Protein AF-A0A6F8YUJ8-F1 (afdb_monomer_lite)

Sequence (94 aa):
MGRRTTFVRARMLRAHVEAADGIRFRPGSDAWLLRRRQPVLAFHRDPARAAVEERLRRHPATRVVHLPGAGHWLRQERPDQLETVLERWLAAVG

Foldseek 3Di:
DPPVVVVVVVVVCCCQPPNCLHCVHPPVVLVVLLPDPDAAEEEDQDVVVLVSVVVSDDYPLHDRHHDHPDDDCCCVPPVPVVVVVVVVSVVVRD

Structure (mmCIF, N/CA/C/O backbone):
data_AF-A0A6F8YUJ8-F1
#
_entry.id   AF-A0A6F8YUJ8-F1
#
loop_
_atom_site.group_PDB
_atom_site.id
_atom_site.type_symbol
_atom_site.label_atom_id
_atom_site.label_alt_id
_atom_site.label_comp_id
_atom_site.label_asym_id
_atom_site.label_entity_id
_atom_site.label_seq_id
_atom_site.pdbx_PDB_ins_code
_atom_site.Cartn_x
_atom_site.Cartn_y
_atom_site.Cartn_z
_atom_site.occupancy
_atom_site.B_iso_or_equiv
_atom_site.auth_seq_id
_atom_site.auth_comp_id
_atom_site.auth_asym_id
_atom_site.auth_atom_id
_atom_site.pdbx_PDB_model_num
ATOM 1 N N . MET A 1 1 ? 44.619 1.859 8.583 1.00 49.44 1 MET A N 1
ATOM 2 C CA . MET A 1 1 ? 43.391 1.097 8.911 1.00 49.44 1 MET A CA 1
ATOM 3 C C . MET A 1 1 ? 42.187 1.668 8.139 1.00 49.44 1 MET A C 1
ATOM 5 O O . MET A 1 1 ? 41.367 2.343 8.731 1.00 49.44 1 MET A O 1
ATOM 9 N N . GLY A 1 2 ? 42.102 1.483 6.808 1.00 59.28 2 GLY A N 1
ATOM 10 C CA . GLY A 1 2 ? 41.082 2.175 5.979 1.00 59.28 2 GLY A CA 1
ATOM 11 C C . GLY A 1 2 ? 40.575 1.416 4.742 1.00 59.28 2 GLY A C 1
ATOM 12 O O . GLY A 1 2 ? 39.384 1.427 4.464 1.00 59.28 2 GLY A O 1
ATOM 13 N N . ARG A 1 3 ? 41.429 0.655 4.039 1.00 56.66 3 ARG A N 1
ATOM 14 C CA . ARG A 1 3 ? 41.019 -0.109 2.835 1.00 56.66 3 ARG A CA 1
ATOM 15 C C . ARG A 1 3 ? 40.137 -1.332 3.122 1.00 56.66 3 ARG A C 1
ATOM 17 O O . ARG A 1 3 ? 39.281 -1.662 2.307 1.00 56.66 3 ARG A O 1
ATOM 24 N N . ARG A 1 4 ? 40.315 -1.994 4.274 1.00 54.94 4 ARG A N 1
ATOM 25 C CA . ARG A 1 4 ? 39.531 -3.191 4.649 1.00 54.94 4 ARG A CA 1
ATOM 26 C C . ARG A 1 4 ? 38.053 -2.854 4.895 1.00 54.94 4 ARG A C 1
ATOM 28 O O . ARG A 1 4 ? 37.183 -3.584 4.436 1.00 54.94 4 ARG A O 1
ATOM 35 N N . THR A 1 5 ? 37.769 -1.713 5.522 1.00 63.53 5 THR A N 1
ATOM 36 C CA . THR A 1 5 ? 36.403 -1.244 5.815 1.00 63.53 5 THR A CA 1
ATOM 37 C C . THR A 1 5 ? 35.630 -0.876 4.547 1.00 63.53 5 THR A C 1
ATOM 39 O O . THR A 1 5 ? 34.458 -1.222 4.418 1.00 63.53 5 THR A O 1
ATOM 42 N N . THR A 1 6 ? 36.285 -0.234 3.575 1.00 68.50 6 THR A N 1
ATOM 43 C CA . THR A 1 6 ? 35.660 0.127 2.292 1.00 68.50 6 THR A CA 1
ATOM 44 C C . THR A 1 6 ? 35.310 -1.105 1.462 1.00 68.50 6 THR A C 1
ATOM 46 O O . THR A 1 6 ? 34.223 -1.170 0.898 1.00 68.50 6 THR A O 1
ATOM 49 N N . PHE A 1 7 ? 36.182 -2.118 1.438 1.00 70.00 7 PHE A N 1
ATOM 50 C CA . PHE A 1 7 ? 35.911 -3.369 0.727 1.00 70.00 7 PHE A CA 1
ATOM 51 C C . PHE A 1 7 ? 34.738 -4.146 1.341 1.00 70.00 7 PHE A C 1
ATOM 53 O O . PHE A 1 7 ? 33.854 -4.598 0.618 1.00 70.00 7 PHE A O 1
ATOM 60 N N . VAL A 1 8 ? 34.683 -4.252 2.674 1.00 71.12 8 VAL A N 1
ATOM 61 C CA . VAL A 1 8 ? 33.561 -4.900 3.376 1.00 71.12 8 VAL A CA 1
ATOM 62 C C . VAL A 1 8 ? 32.248 -4.158 3.113 1.00 71.12 8 VAL A C 1
ATOM 64 O O . VAL A 1 8 ? 31.243 -4.798 2.814 1.00 71.12 8 VAL A O 1
ATOM 67 N N . ARG A 1 9 ? 32.260 -2.818 3.135 1.00 69.62 9 ARG A N 1
ATOM 68 C CA . ARG A 1 9 ? 31.090 -1.992 2.792 1.00 69.62 9 ARG A CA 1
ATOM 69 C C . ARG A 1 9 ? 30.647 -2.174 1.341 1.00 69.62 9 ARG A C 1
ATOM 71 O O . ARG A 1 9 ? 29.462 -2.365 1.104 1.00 69.62 9 ARG A O 1
ATOM 78 N N . ALA A 1 10 ? 31.574 -2.168 0.385 1.00 72.31 10 ALA A N 1
ATOM 79 C CA . ALA A 1 10 ? 31.259 -2.382 -1.027 1.00 72.31 10 ALA A CA 1
ATOM 80 C C . ALA A 1 10 ? 30.702 -3.792 -1.281 1.00 72.31 10 ALA A C 1
ATOM 82 O O . ALA A 1 10 ? 29.718 -3.948 -2.001 1.00 72.31 10 ALA A O 1
ATOM 83 N N . ARG A 1 11 ? 31.277 -4.818 -0.638 1.00 72.38 11 ARG A N 1
ATOM 84 C CA . ARG A 1 11 ? 30.788 -6.200 -0.727 1.00 72.38 11 ARG A CA 1
ATOM 85 C C . ARG A 1 11 ? 29.401 -6.352 -0.106 1.00 72.38 11 ARG A C 1
ATOM 87 O O . ARG A 1 11 ? 28.544 -6.987 -0.708 1.00 72.38 11 ARG A O 1
ATOM 94 N N . MET A 1 12 ? 29.169 -5.760 1.067 1.00 73.88 12 MET A N 1
ATOM 95 C CA . MET A 1 12 ? 27.856 -5.749 1.717 1.00 73.88 12 MET A CA 1
ATOM 96 C C . MET A 1 12 ? 26.821 -5.032 0.849 1.00 73.88 12 MET A C 1
ATOM 98 O O . MET A 1 12 ? 25.725 -5.557 0.670 1.00 73.88 12 MET A O 1
ATOM 102 N N . LEU A 1 13 ? 27.176 -3.871 0.290 1.00 75.00 13 LEU A N 1
ATOM 103 C CA . LEU A 1 13 ? 26.301 -3.109 -0.591 1.00 75.00 13 LEU A CA 1
ATOM 104 C C . LEU A 1 13 ? 25.928 -3.936 -1.819 1.00 75.00 13 LEU A C 1
ATOM 106 O O . LEU A 1 13 ? 24.742 -4.102 -2.059 1.00 75.00 13 LEU A O 1
ATOM 110 N N . ARG A 1 14 ? 26.896 -4.531 -2.533 1.00 68.88 14 ARG A N 1
ATOM 111 C CA . ARG A 1 14 ? 26.599 -5.432 -3.661 1.00 68.88 14 ARG A CA 1
ATOM 112 C C . ARG A 1 14 ? 25.698 -6.591 -3.245 1.00 68.88 14 ARG A C 1
ATOM 114 O O . ARG A 1 14 ? 24.695 -6.846 -3.896 1.00 68.88 14 ARG A O 1
ATOM 121 N N . ALA A 1 15 ? 25.989 -7.233 -2.116 1.00 69.75 15 ALA A N 1
ATOM 122 C CA . ALA A 1 15 ? 25.166 -8.328 -1.610 1.00 69.75 15 ALA A CA 1
ATOM 123 C C . ALA A 1 15 ? 23.725 -7.902 -1.254 1.00 69.75 15 ALA A C 1
ATOM 125 O O . ALA A 1 15 ? 22.819 -8.714 -1.339 1.00 69.75 15 ALA A O 1
ATOM 126 N N . HIS A 1 16 ? 23.478 -6.645 -0.875 1.00 68.00 16 HIS A N 1
ATOM 127 C CA . HIS A 1 16 ? 22.124 -6.166 -0.552 1.00 68.00 16 HIS A CA 1
ATOM 128 C C . HIS A 1 16 ? 21.407 -5.508 -1.737 1.00 68.00 16 HIS A C 1
ATOM 130 O O . HIS A 1 16 ? 20.178 -5.516 -1.798 1.00 68.00 16 HIS A O 1
ATOM 136 N N . VAL A 1 17 ? 22.165 -4.890 -2.643 1.00 67.88 17 VAL A N 1
ATOM 137 C CA . VAL A 1 17 ? 21.658 -4.065 -3.745 1.00 67.88 17 VAL A CA 1
ATOM 138 C C . VAL A 1 17 ? 21.558 -4.839 -5.049 1.00 67.88 17 VAL A C 1
ATOM 140 O O . VAL A 1 17 ? 20.682 -4.517 -5.842 1.00 67.88 17 VAL A O 1
ATOM 143 N N . GLU A 1 18 ? 22.438 -5.812 -5.276 1.00 72.12 18 GLU A N 1
ATOM 144 C CA . GLU A 1 18 ? 22.597 -6.498 -6.565 1.00 72.12 18 GLU A CA 1
ATOM 145 C C . GLU A 1 18 ? 22.294 -7.997 -6.477 1.00 72.12 18 GLU A C 1
ATOM 147 O O . GLU A 1 18 ? 21.969 -8.605 -7.493 1.00 72.12 18 GLU A O 1
ATOM 152 N N . ALA A 1 19 ? 22.380 -8.608 -5.289 1.00 73.62 19 ALA A N 1
ATOM 153 C CA . ALA A 1 19 ? 22.089 -10.030 -5.149 1.00 73.62 19 ALA A CA 1
ATOM 154 C C . ALA A 1 19 ? 20.596 -10.311 -5.353 1.00 73.62 19 ALA A C 1
ATOM 156 O O . ALA A 1 19 ? 19.739 -9.613 -4.806 1.00 73.62 19 ALA A O 1
ATOM 157 N N . ALA A 1 20 ? 20.292 -11.357 -6.122 1.00 69.56 20 ALA A N 1
ATOM 158 C CA . ALA A 1 20 ? 18.927 -11.741 -6.478 1.00 69.56 20 ALA A CA 1
ATOM 159 C C . ALA A 1 20 ? 18.064 -12.135 -5.261 1.00 69.56 20 ALA A C 1
ATOM 161 O O . ALA A 1 20 ? 16.843 -12.000 -5.297 1.00 69.56 20 ALA A O 1
ATOM 162 N N . ASP A 1 21 ? 18.694 -12.591 -4.178 1.00 73.00 21 ASP A N 1
ATOM 163 C CA . ASP A 1 21 ? 18.079 -12.919 -2.889 1.00 73.00 21 ASP A CA 1
ATOM 164 C C . ASP A 1 21 ? 18.162 -11.772 -1.865 1.00 73.00 21 ASP A C 1
ATOM 166 O O . ASP A 1 21 ? 17.660 -11.891 -0.744 1.00 73.00 21 ASP A O 1
ATOM 170 N N . GLY A 1 22 ? 18.758 -10.640 -2.247 1.00 75.19 22 GLY A N 1
ATOM 171 C CA . GLY A 1 22 ? 18.840 -9.453 -1.413 1.00 75.19 22 GLY A CA 1
ATOM 172 C C . GLY A 1 22 ? 17.455 -8.895 -1.080 1.00 75.19 22 GLY A C 1
ATOM 173 O O . GLY A 1 22 ? 16.515 -8.968 -1.870 1.00 75.19 22 GLY A O 1
ATOM 174 N N . ILE A 1 23 ? 17.334 -8.252 0.084 1.00 80.06 23 ILE A N 1
ATOM 175 C CA . ILE A 1 23 ? 16.068 -7.682 0.585 1.00 80.06 23 ILE A CA 1
ATOM 176 C C . ILE A 1 23 ? 15.442 -6.631 -0.351 1.00 80.06 23 ILE A C 1
ATOM 178 O O . ILE A 1 23 ? 14.271 -6.289 -0.204 1.00 80.06 23 ILE A O 1
ATOM 182 N N . ARG A 1 24 ? 16.209 -6.101 -1.314 1.00 79.44 24 ARG A N 1
ATOM 183 C CA . ARG A 1 24 ? 15.726 -5.159 -2.332 1.00 79.44 24 ARG A CA 1
ATOM 184 C C . ARG A 1 24 ? 14.795 -5.820 -3.351 1.00 79.44 24 ARG A C 1
ATOM 186 O O . ARG A 1 24 ? 13.941 -5.136 -3.918 1.00 79.44 24 ARG A O 1
ATOM 193 N N . PHE A 1 25 ? 14.972 -7.114 -3.600 1.00 80.69 25 PHE A N 1
ATOM 194 C CA . PHE A 1 25 ? 14.271 -7.840 -4.648 1.00 80.69 25 PHE A CA 1
ATOM 195 C C . PHE A 1 25 ? 13.412 -8.959 -4.073 1.00 80.69 25 PHE A C 1
ATOM 197 O O . PHE A 1 25 ? 13.607 -9.442 -2.958 1.00 80.69 25 PHE A O 1
ATOM 204 N N . ARG A 1 26 ? 12.429 -9.380 -4.865 1.00 81.38 26 ARG A N 1
ATOM 205 C CA . ARG A 1 26 ? 11.634 -10.571 -4.570 1.00 81.38 26 ARG A CA 1
ATOM 206 C C . ARG A 1 26 ? 12.416 -11.808 -5.036 1.00 81.38 26 ARG A C 1
ATOM 208 O O . ARG A 1 26 ? 13.026 -11.733 -6.100 1.00 81.38 26 ARG A O 1
ATOM 215 N N . PRO A 1 27 ? 12.368 -12.932 -4.297 1.00 84.94 27 PRO A N 1
ATOM 216 C CA . PRO A 1 27 ? 11.518 -13.184 -3.127 1.00 84.94 27 PRO A CA 1
ATOM 217 C C . PRO A 1 27 ? 12.103 -12.719 -1.778 1.00 84.94 27 PRO A C 1
ATOM 219 O O . PRO A 1 27 ? 11.395 -12.791 -0.775 1.00 84.94 27 PRO A O 1
ATOM 222 N N . GLY A 1 28 ? 13.349 -12.230 -1.727 1.00 83.88 28 GLY A N 1
ATOM 223 C CA . GLY A 1 28 ? 14.032 -11.849 -0.479 1.00 83.88 28 GLY A CA 1
ATOM 224 C C . GLY A 1 28 ? 13.262 -10.829 0.369 1.00 83.88 28 GLY A C 1
ATOM 225 O O . GLY A 1 28 ? 13.147 -10.985 1.587 1.00 83.88 28 GLY A O 1
ATOM 226 N N . SER A 1 29 ? 12.644 -9.832 -0.270 1.00 86.69 29 SER A N 1
ATOM 227 C CA . SER A 1 29 ? 11.775 -8.866 0.409 1.00 86.69 29 SER A CA 1
ATOM 228 C C . SER A 1 29 ? 10.519 -9.514 1.001 1.00 86.69 29 SER A C 1
ATOM 230 O O . SER A 1 29 ? 10.161 -9.213 2.138 1.00 86.69 29 SER A O 1
ATOM 232 N N . ASP A 1 30 ? 9.859 -10.421 0.267 1.00 90.81 30 ASP A N 1
ATOM 233 C CA . ASP A 1 30 ? 8.589 -11.046 0.673 1.00 90.81 30 ASP A CA 1
ATOM 234 C C . ASP A 1 30 ? 8.750 -11.744 2.037 1.00 90.81 30 ASP A C 1
ATOM 236 O O . ASP A 1 30 ? 7.951 -11.523 2.948 1.00 90.81 30 ASP A O 1
ATOM 240 N N . ALA A 1 31 ? 9.833 -12.508 2.225 1.00 87.56 31 ALA A N 1
ATOM 241 C CA . ALA A 1 31 ? 10.113 -13.221 3.476 1.00 87.56 31 ALA A CA 1
ATOM 242 C C . ALA A 1 31 ? 10.256 -12.290 4.695 1.00 87.56 31 ALA A C 1
ATOM 244 O O . ALA A 1 31 ? 9.891 -12.666 5.813 1.00 87.56 31 ALA A O 1
ATOM 245 N N . TRP A 1 32 ? 10.775 -11.077 4.493 1.00 87.62 32 TRP A N 1
ATOM 246 C CA . TRP A 1 32 ? 10.898 -10.073 5.547 1.00 87.62 32 TRP A CA 1
ATOM 247 C C . TRP A 1 32 ? 9.570 -9.359 5.807 1.00 87.62 32 TRP A C 1
ATOM 249 O O . TRP A 1 32 ? 9.136 -9.230 6.951 1.00 87.62 32 TRP A O 1
ATOM 259 N N . LEU A 1 33 ? 8.887 -8.942 4.741 1.00 90.06 33 LEU A N 1
ATOM 260 C CA . LEU A 1 33 ? 7.625 -8.210 4.813 1.00 90.06 33 LEU A CA 1
ATOM 261 C C . LEU A 1 33 ? 6.489 -9.036 5.433 1.00 90.06 33 LEU A C 1
ATOM 263 O O . LEU A 1 33 ? 5.634 -8.467 6.114 1.00 90.06 33 LEU A O 1
ATOM 267 N N . LEU A 1 34 ? 6.517 -10.363 5.278 1.00 91.81 34 LEU A N 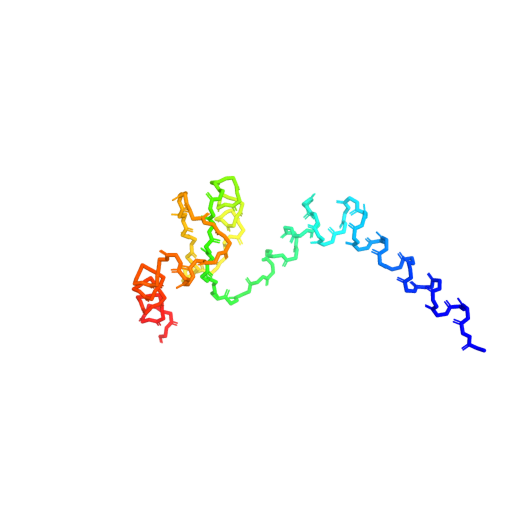1
ATOM 268 C CA . LEU A 1 34 ? 5.584 -11.288 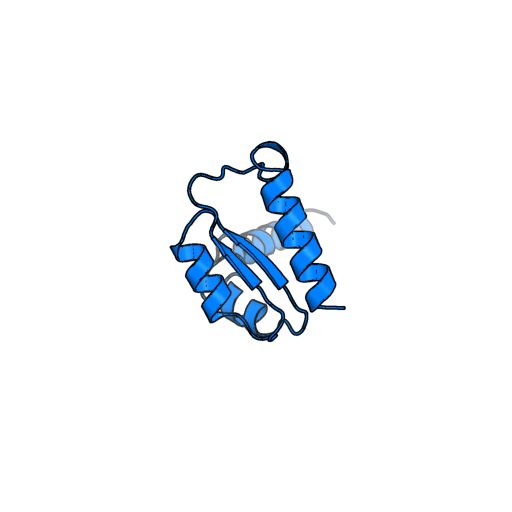5.932 1.00 91.81 34 LEU A CA 1
ATOM 269 C C . LEU A 1 34 ? 5.693 -11.302 7.464 1.00 91.81 34 LEU A C 1
ATOM 271 O O . LEU A 1 34 ? 4.786 -11.807 8.123 1.00 91.81 34 LEU A O 1
ATOM 275 N N . ARG A 1 35 ? 6.776 -10.765 8.039 1.00 91.56 35 ARG A N 1
ATOM 276 C CA . ARG A 1 35 ? 6.981 -10.683 9.495 1.00 91.56 35 ARG A CA 1
ATOM 277 C C . ARG A 1 35 ? 6.350 -9.434 10.118 1.00 91.56 35 ARG A C 1
ATOM 279 O O . ARG A 1 35 ? 6.331 -9.327 11.343 1.00 91.56 35 ARG A O 1
ATOM 286 N N . ARG A 1 36 ? 5.860 -8.485 9.309 1.00 92.00 36 ARG A N 1
ATOM 287 C CA . ARG A 1 36 ? 5.236 -7.242 9.794 1.00 92.00 36 ARG A CA 1
ATOM 288 C C . ARG A 1 36 ? 3.968 -7.565 10.584 1.00 92.00 36 ARG A C 1
ATOM 290 O O . ARG A 1 36 ? 3.074 -8.240 10.077 1.00 92.00 36 ARG A O 1
ATOM 297 N N . ARG A 1 37 ? 3.905 -7.071 11.823 1.00 92.56 37 ARG A N 1
ATOM 298 C CA . ARG A 1 37 ? 2.734 -7.208 12.708 1.00 92.56 37 ARG A CA 1
ATOM 299 C C . ARG A 1 37 ? 1.901 -5.933 12.773 1.00 92.56 37 ARG A C 1
ATOM 301 O O . ARG A 1 37 ? 0.728 -5.998 13.102 1.00 92.56 37 ARG A O 1
ATOM 308 N N . GLN A 1 38 ? 2.509 -4.794 12.465 1.00 94.06 38 GLN A N 1
ATOM 309 C CA . GLN A 1 38 ? 1.863 -3.494 12.456 1.00 94.06 38 GLN A CA 1
ATOM 310 C C . GLN A 1 38 ? 0.901 -3.372 11.263 1.00 94.06 38 GLN A C 1
ATOM 312 O O . GLN A 1 38 ? 1.182 -3.926 10.193 1.00 94.06 38 GLN A O 1
ATOM 317 N N . PRO A 1 39 ? -0.203 -2.626 11.417 1.00 95.81 39 PRO A N 1
ATOM 318 C CA . PRO A 1 39 ? -1.045 -2.240 10.295 1.00 95.81 39 PRO A CA 1
ATOM 319 C C . PRO A 1 39 ? -0.266 -1.345 9.323 1.00 95.81 39 PRO A C 1
ATOM 321 O O . PRO A 1 39 ? 0.585 -0.552 9.724 1.00 95.81 39 PRO A O 1
ATOM 324 N N . VAL A 1 40 ? -0.560 -1.476 8.030 1.00 95.69 40 VAL A N 1
ATOM 325 C CA . VAL A 1 40 ? 0.093 -0.715 6.956 1.00 95.69 40 VAL A CA 1
ATOM 326 C C . VAL A 1 40 ? -0.967 -0.048 6.090 1.00 95.69 40 VAL A C 1
ATOM 328 O O . VAL A 1 40 ? -1.918 -0.699 5.667 1.00 95.69 40 VAL A O 1
ATOM 331 N N . LEU A 1 41 ? -0.782 1.230 5.779 1.00 96.88 41 LEU A N 1
ATOM 332 C CA . LEU A 1 41 ? -1.484 1.898 4.688 1.00 96.88 41 LEU A CA 1
ATOM 333 C C . LEU A 1 41 ? -0.509 2.052 3.523 1.00 96.88 41 LEU A C 1
ATOM 335 O O . LEU A 1 41 ? 0.494 2.755 3.643 1.00 96.88 41 LEU A O 1
ATOM 339 N N . ALA A 1 42 ? -0.782 1.373 2.413 1.00 95.88 42 AL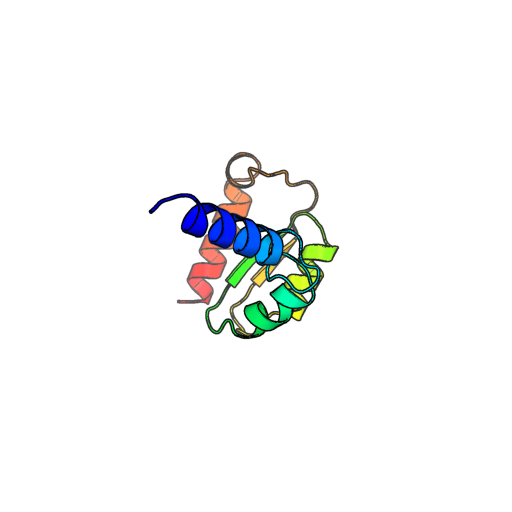A A N 1
ATOM 340 C CA . ALA A 1 42 ? 0.093 1.362 1.247 1.00 95.88 42 ALA A CA 1
ATOM 341 C C . ALA A 1 42 ? -0.616 1.933 0.018 1.00 95.88 42 ALA A C 1
ATOM 343 O O . ALA A 1 42 ? -1.737 1.543 -0.305 1.00 95.88 42 ALA A O 1
ATOM 344 N N . PHE A 1 43 ? 0.071 2.822 -0.697 1.00 96.00 43 PHE A N 1
ATOM 345 C CA . PHE A 1 43 ? -0.398 3.402 -1.952 1.00 96.00 43 PHE A CA 1
ATOM 346 C C . PHE A 1 43 ? 0.447 2.885 -3.110 1.00 96.00 43 PHE A C 1
ATOM 348 O O . PHE A 1 43 ? 1.677 2.951 -3.079 1.00 96.00 43 PHE A O 1
ATOM 355 N N . HIS A 1 44 ? -0.213 2.412 -4.163 1.00 95.50 44 HIS A N 1
ATOM 356 C CA . HIS A 1 44 ? 0.452 1.927 -5.366 1.00 95.50 44 HIS A CA 1
ATOM 357 C C . HIS A 1 44 ? -0.188 2.530 -6.608 1.00 95.50 44 HIS A C 1
ATOM 359 O O . HIS A 1 44 ? -1.405 2.567 -6.731 1.00 95.50 44 HIS A O 1
ATOM 365 N N . ARG A 1 45 ? 0.640 2.945 -7.568 1.00 93.06 45 ARG A N 1
ATOM 366 C CA . ARG A 1 45 ? 0.191 3.315 -8.921 1.00 93.06 45 ARG A CA 1
ATOM 367 C C . ARG A 1 45 ? 0.116 2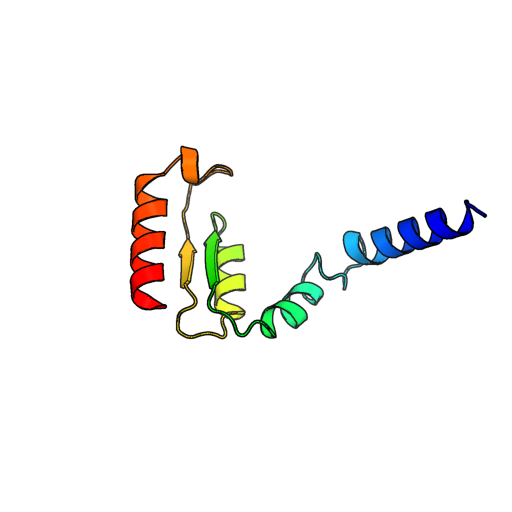.116 -9.870 1.00 93.06 45 ARG A C 1
ATOM 369 O O . ARG A 1 45 ? -0.714 2.068 -10.771 1.00 93.06 45 ARG A O 1
ATOM 376 N N . ASP A 1 46 ? 1.001 1.147 -9.649 1.00 92.81 46 ASP A N 1
ATOM 377 C CA . ASP A 1 46 ? 1.133 -0.068 -10.446 1.00 92.81 46 ASP A CA 1
ATOM 378 C C . ASP A 1 46 ? 0.271 -1.183 -9.826 1.00 92.81 46 ASP A C 1
ATOM 380 O O . ASP A 1 46 ? 0.509 -1.542 -8.663 1.00 92.81 46 ASP A O 1
ATOM 384 N N . PRO A 1 47 ? -0.707 -1.739 -10.568 1.00 94.00 47 PRO A N 1
ATOM 385 C CA . PRO A 1 47 ? -1.580 -2.794 -10.060 1.00 94.00 47 PRO A CA 1
ATOM 386 C C . PRO A 1 47 ? -0.815 -4.070 -9.682 1.00 94.00 47 PRO A C 1
ATOM 388 O O . PRO A 1 47 ? -1.191 -4.742 -8.722 1.00 94.00 47 PRO A O 1
ATOM 391 N N . ALA A 1 48 ? 0.294 -4.390 -10.357 1.00 93.81 48 ALA A N 1
ATOM 392 C CA . ALA A 1 48 ? 1.099 -5.560 -10.017 1.00 93.81 48 ALA A CA 1
ATOM 393 C C . ALA A 1 48 ? 1.774 -5.394 -8.648 1.00 93.81 48 ALA A C 1
ATOM 395 O O . ALA A 1 48 ? 1.856 -6.346 -7.870 1.00 93.81 48 ALA A O 1
ATOM 396 N N . ARG A 1 49 ? 2.213 -4.174 -8.306 1.00 91.62 49 ARG A N 1
ATOM 397 C CA . ARG A 1 49 ? 2.785 -3.885 -6.979 1.00 91.62 49 ARG A CA 1
ATOM 398 C C . ARG A 1 49 ? 1.712 -3.871 -5.892 1.00 91.62 49 ARG A C 1
ATOM 400 O O . ARG A 1 49 ? 1.969 -4.402 -4.817 1.00 91.62 49 ARG A O 1
ATOM 407 N N . ALA A 1 50 ? 0.519 -3.352 -6.192 1.00 95.31 50 ALA A N 1
ATOM 408 C CA . ALA A 1 50 ? -0.629 -3.430 -5.287 1.00 95.31 50 ALA A CA 1
ATOM 409 C C . ALA A 1 50 ? -0.988 -4.889 -4.952 1.00 95.31 50 ALA A C 1
ATOM 411 O O . ALA A 1 50 ? -1.137 -5.239 -3.785 1.00 95.31 50 ALA A O 1
ATOM 412 N N . ALA A 1 51 ? -1.045 -5.763 -5.962 1.00 95.12 51 ALA A N 1
ATOM 413 C CA . ALA A 1 51 ? -1.347 -7.182 -5.773 1.00 95.12 51 ALA A CA 1
ATOM 414 C C . ALA A 1 51 ? -0.289 -7.913 -4.927 1.00 95.12 51 ALA A C 1
ATOM 416 O O . ALA A 1 51 ? -0.615 -8.832 -4.173 1.00 95.12 51 ALA A O 1
ATOM 417 N N . VAL A 1 52 ? 0.984 -7.516 -5.031 1.00 93.00 52 VAL A N 1
ATOM 418 C CA . VAL A 1 52 ? 2.037 -8.040 -4.152 1.00 93.00 52 VAL A CA 1
ATOM 419 C C . VAL A 1 52 ? 1.801 -7.613 -2.707 1.00 93.00 52 VAL A C 1
ATOM 421 O O . VAL A 1 52 ? 1.830 -8.475 -1.834 1.00 93.00 52 VAL A O 1
ATOM 424 N N . GLU A 1 53 ? 1.542 -6.331 -2.443 1.00 93.88 53 GLU A N 1
ATOM 425 C CA . GLU A 1 53 ? 1.293 -5.856 -1.076 1.00 93.88 53 GLU A CA 1
ATOM 426 C C . GLU A 1 53 ? 0.066 -6.544 -0.460 1.00 93.88 53 GLU A C 1
ATOM 428 O O . GLU A 1 53 ? 0.131 -7.001 0.680 1.00 93.88 53 GLU A O 1
ATOM 433 N N . GLU A 1 54 ? -1.006 -6.724 -1.239 1.00 94.94 54 GLU A N 1
ATOM 434 C CA . GLU A 1 54 ? -2.213 -7.425 -0.786 1.00 94.94 54 GLU A CA 1
ATOM 435 C C . GLU A 1 54 ? -1.914 -8.883 -0.410 1.00 94.94 54 GLU A C 1
ATOM 437 O O . GLU A 1 54 ? -2.324 -9.357 0.647 1.00 94.94 54 GLU A O 1
ATOM 442 N N . ARG A 1 55 ? -1.112 -9.594 -1.213 1.00 94.31 55 ARG A N 1
ATOM 443 C CA . ARG A 1 55 ? -0.677 -10.966 -0.892 1.00 94.31 55 ARG A CA 1
ATOM 444 C C . ARG A 1 55 ? 0.186 -11.057 0.367 1.00 94.31 55 ARG A C 1
ATOM 446 O O . ARG A 1 55 ? 0.238 -12.114 0.993 1.00 94.31 55 ARG A O 1
ATOM 453 N N . LEU A 1 56 ? 0.903 -9.990 0.711 1.00 92.31 56 LEU A N 1
ATOM 454 C CA . LEU A 1 56 ? 1.775 -9.925 1.887 1.00 92.31 56 LEU A CA 1
ATOM 455 C C . LEU A 1 56 ? 1.060 -9.339 3.115 1.00 92.31 56 LEU A C 1
ATOM 457 O O . LEU A 1 56 ? 1.679 -9.192 4.174 1.00 92.31 56 LEU A O 1
ATOM 461 N N . ARG A 1 57 ? -0.233 -9.017 2.995 1.00 93.00 57 ARG 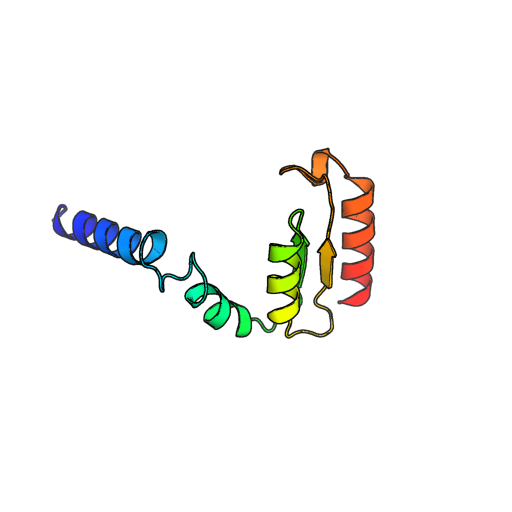A N 1
ATOM 462 C CA . ARG A 1 57 ? -1.052 -8.465 4.068 1.00 93.00 57 ARG A CA 1
ATOM 463 C C . ARG A 1 57 ? -1.240 -9.480 5.196 1.00 93.00 57 ARG A C 1
ATOM 465 O O . ARG A 1 57 ? -1.680 -10.606 4.978 1.00 93.00 57 ARG A O 1
ATOM 472 N N . ARG A 1 58 ? -0.924 -9.068 6.428 1.00 92.62 58 ARG A N 1
ATOM 473 C CA . ARG A 1 58 ? -1.095 -9.891 7.642 1.00 92.62 58 ARG A CA 1
ATOM 474 C C . ARG A 1 58 ? -2.023 -9.276 8.679 1.00 92.62 58 ARG A C 1
ATOM 476 O O . ARG A 1 58 ? -2.750 -10.009 9.338 1.00 92.62 58 ARG A O 1
ATOM 483 N N . HIS A 1 59 ? -2.012 -7.954 8.819 1.00 92.69 59 HIS A N 1
ATOM 484 C CA . HIS A 1 59 ? -2.866 -7.268 9.781 1.00 92.69 59 HIS A CA 1
ATOM 485 C C . HIS A 1 59 ? -4.245 -6.964 9.163 1.00 92.69 59 HIS A C 1
ATOM 487 O O . HIS A 1 59 ? -4.299 -6.493 8.022 1.00 92.69 59 HIS A O 1
ATOM 493 N N . PRO A 1 60 ? -5.366 -7.186 9.878 1.00 92.44 60 PRO A N 1
ATOM 494 C CA . PRO A 1 60 ? -6.709 -6.938 9.343 1.00 92.44 60 PRO A CA 1
ATOM 495 C C . PRO A 1 60 ? -6.935 -5.467 8.981 1.00 92.44 60 PRO A C 1
ATOM 497 O O . PRO A 1 60 ? -7.545 -5.189 7.956 1.00 92.44 60 PRO A O 1
ATOM 500 N N . ALA A 1 61 ? -6.367 -4.541 9.758 1.00 95.12 61 ALA A N 1
ATOM 501 C CA . ALA A 1 61 ? -6.433 -3.108 9.472 1.00 95.12 61 ALA A CA 1
ATOM 502 C C . ALA A 1 61 ? -5.444 -2.629 8.390 1.00 95.12 61 ALA A C 1
ATOM 504 O O . ALA A 1 61 ? -5.418 -1.443 8.082 1.00 95.12 61 ALA A O 1
ATOM 505 N N . THR A 1 62 ? -4.607 -3.495 7.802 1.00 95.75 62 THR A N 1
ATOM 506 C CA . THR A 1 62 ? -3.790 -3.085 6.648 1.00 95.75 62 THR A CA 1
ATOM 507 C C . THR A 1 62 ? -4.689 -2.803 5.450 1.00 95.75 62 THR A C 1
ATOM 509 O O . THR A 1 62 ? -5.589 -3.585 5.149 1.00 95.75 62 THR A O 1
ATOM 512 N N . ARG A 1 63 ? -4.408 -1.713 4.736 1.00 96.94 63 ARG A N 1
ATOM 513 C CA . ARG A 1 63 ? -5.146 -1.297 3.546 1.00 96.94 63 ARG A CA 1
ATOM 514 C C . ARG A 1 63 ? -4.188 -1.002 2.399 1.00 96.94 63 ARG A C 1
ATOM 516 O O . ARG A 1 63 ? -3.244 -0.229 2.552 1.00 96.94 63 ARG A O 1
ATOM 523 N N . VAL A 1 64 ? -4.479 -1.584 1.241 1.00 97.19 64 VAL A N 1
ATOM 524 C CA . VAL A 1 64 ? -3.773 -1.324 -0.015 1.00 97.19 64 VAL A CA 1
ATOM 525 C C . VAL A 1 64 ? -4.676 -0.482 -0.909 1.00 97.19 64 VAL A C 1
ATOM 527 O O . VAL A 1 64 ? -5.840 -0.813 -1.128 1.00 97.19 64 VAL A O 1
ATOM 530 N N . VAL A 1 65 ? -4.157 0.637 -1.403 1.00 96.62 65 VAL A N 1
ATOM 531 C CA . VAL A 1 65 ? -4.900 1.597 -2.221 1.00 96.62 65 VAL A CA 1
ATOM 532 C C . VAL A 1 65 ? -4.222 1.704 -3.576 1.00 96.62 65 VAL A C 1
ATOM 534 O O . VAL A 1 65 ? -3.073 2.139 -3.685 1.00 96.62 65 VAL A O 1
ATOM 537 N N . HIS A 1 66 ? -4.940 1.297 -4.620 1.00 95.56 66 HIS A N 1
ATOM 538 C CA . HIS A 1 66 ? -4.492 1.461 -5.998 1.00 95.56 66 HIS A CA 1
ATOM 539 C C . HIS A 1 66 ? -4.960 2.815 -6.540 1.00 95.56 66 HIS A C 1
ATOM 541 O O . HIS A 1 66 ? -6.152 3.110 -6.550 1.00 95.56 66 HIS A O 1
ATOM 547 N N . LEU A 1 67 ? -4.009 3.642 -6.972 1.00 92.75 67 LEU A N 1
ATOM 548 C CA . LEU A 1 67 ? -4.234 4.978 -7.521 1.00 92.75 67 LEU A CA 1
ATOM 549 C C . LEU A 1 67 ? -3.694 5.045 -8.955 1.00 92.75 67 LEU A C 1
ATOM 551 O O . LEU A 1 67 ? -2.574 5.519 -9.178 1.00 92.75 67 LEU A O 1
ATOM 555 N N . PRO A 1 68 ? -4.456 4.550 -9.947 1.00 91.62 68 PRO A N 1
ATOM 556 C CA . PRO A 1 68 ? -4.033 4.610 -11.338 1.00 91.62 68 PRO A CA 1
ATOM 557 C C . PRO A 1 68 ? -3.842 6.065 -11.788 1.00 91.62 68 PRO A C 1
ATOM 559 O O . PRO A 1 68 ? -4.594 6.971 -11.411 1.00 91.62 68 PRO A O 1
ATOM 562 N N . GLY A 1 69 ? -2.797 6.288 -12.584 1.00 90.88 69 GLY A N 1
ATOM 563 C CA . GLY A 1 69 ? -2.436 7.612 -13.093 1.00 90.88 69 GLY A CA 1
ATOM 564 C C . GLY A 1 69 ? -1.829 8.564 -12.056 1.00 90.88 69 GLY A C 1
ATOM 565 O O . GLY A 1 69 ? -1.694 9.744 -12.356 1.00 90.88 69 GLY A O 1
ATOM 566 N N . ALA A 1 70 ? -1.497 8.099 -10.846 1.00 92.25 70 ALA A N 1
ATOM 567 C CA . ALA A 1 70 ? -0.694 8.878 -9.907 1.00 92.25 70 ALA A CA 1
ATOM 568 C C . ALA A 1 70 ? 0.802 8.777 -10.258 1.00 92.25 70 ALA A C 1
ATOM 570 O O . ALA A 1 70 ? 1.328 7.703 -10.576 1.00 92.25 70 ALA A O 1
ATOM 571 N N . GLY A 1 71 ? 1.489 9.907 -10.196 1.00 90.00 71 GLY A N 1
ATOM 572 C CA . GLY A 1 71 ? 2.929 10.054 -10.265 1.00 90.00 71 GLY A CA 1
ATOM 573 C C . GLY A 1 71 ? 3.603 9.765 -8.923 1.00 90.00 71 GLY A C 1
ATOM 574 O O . GLY A 1 71 ? 3.136 8.959 -8.116 1.00 90.00 71 GLY A O 1
ATOM 575 N N . HIS A 1 72 ? 4.793 10.332 -8.729 1.00 89.81 72 HIS A N 1
ATOM 576 C CA . HIS A 1 72 ? 5.588 10.087 -7.523 1.00 89.81 72 HIS A CA 1
ATOM 577 C C . HIS A 1 72 ? 5.136 10.959 -6.346 1.00 89.81 72 HIS A C 1
ATOM 579 O O . HIS A 1 72 ? 5.294 10.569 -5.190 1.00 89.81 72 HIS A O 1
ATOM 585 N N . TRP A 1 73 ? 4.548 12.120 -6.633 1.00 92.81 73 TRP A N 1
ATOM 586 C CA . TRP A 1 73 ? 4.294 13.162 -5.648 1.00 92.81 73 TRP A CA 1
ATOM 587 C C . TRP A 1 73 ? 2.817 13.197 -5.281 1.00 92.81 73 TRP A C 1
ATOM 589 O O . TRP A 1 73 ? 2.147 14.213 -5.424 1.00 92.81 73 TRP A O 1
ATOM 599 N N . LEU A 1 74 ? 2.305 12.074 -4.771 1.00 90.81 74 LEU A N 1
ATOM 600 C CA . LEU A 1 74 ? 0.874 11.890 -4.511 1.00 90.81 74 LEU A CA 1
ATOM 601 C C . LEU A 1 74 ? 0.252 13.022 -3.674 1.00 90.81 74 LEU A C 1
ATOM 603 O O . LEU A 1 74 ? -0.865 13.446 -3.949 1.00 90.81 74 LEU A O 1
ATOM 607 N N . ARG A 1 75 ? 0.992 13.551 -2.691 1.00 91.44 75 ARG A N 1
ATOM 608 C CA . ARG A 1 75 ? 0.543 14.680 -1.861 1.00 91.44 75 ARG A CA 1
ATOM 609 C C . ARG A 1 75 ? 0.342 15.976 -2.655 1.00 91.44 75 ARG A C 1
ATOM 611 O O . ARG A 1 75 ? -0.512 16.766 -2.290 1.00 91.44 75 ARG A O 1
ATOM 618 N N . GLN A 1 76 ? 1.135 16.205 -3.698 1.00 96.31 76 GLN A N 1
ATOM 619 C CA . GLN A 1 76 ? 1.010 17.380 -4.566 1.00 96.31 76 GLN A CA 1
ATOM 620 C C . GLN A 1 76 ? -0.067 17.169 -5.631 1.00 96.31 76 GLN A C 1
ATOM 622 O O . GLN A 1 76 ? -0.795 18.090 -5.971 1.00 96.31 76 GLN A O 1
ATOM 627 N N . GLU A 1 77 ? -0.162 15.950 -6.155 1.00 95.81 77 GLU A N 1
ATOM 628 C CA . GLU A 1 77 ? -1.045 15.633 -7.275 1.00 95.81 77 GLU A CA 1
ATOM 629 C C . GLU A 1 77 ? -2.502 15.437 -6.847 1.00 95.81 77 GLU A C 1
ATOM 631 O O . GLU A 1 77 ? -3.414 15.780 -7.595 1.00 95.81 77 GLU A O 1
ATOM 636 N N . ARG A 1 78 ? -2.730 14.823 -5.678 1.00 94.56 78 ARG A N 1
ATOM 637 C CA . ARG A 1 78 ? -4.064 14.435 -5.190 1.00 94.56 78 ARG A CA 1
ATOM 638 C C . ARG A 1 78 ? -4.176 14.583 -3.661 1.00 94.56 78 ARG A C 1
ATOM 640 O O . ARG A 1 78 ? -4.447 13.585 -2.984 1.00 94.56 78 ARG A O 1
ATOM 647 N N . PRO A 1 79 ? -3.944 15.789 -3.105 1.00 95.75 79 PRO A N 1
ATOM 648 C CA . PRO A 1 79 ? -3.929 16.025 -1.658 1.00 95.75 79 PRO A CA 1
ATOM 649 C C . PRO A 1 79 ? -5.210 15.538 -0.970 1.00 95.75 79 PRO A C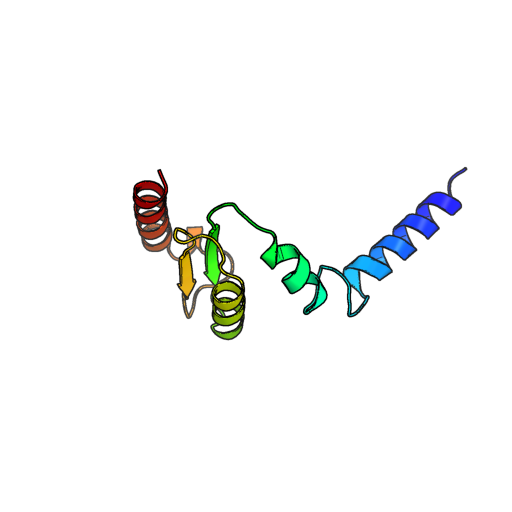 1
ATOM 651 O O . PRO A 1 79 ? -5.125 14.700 -0.075 1.00 95.75 79 PRO A O 1
ATOM 654 N N . ASP A 1 80 ? -6.381 15.946 -1.461 1.00 96.00 80 ASP A N 1
ATOM 655 C CA . ASP A 1 80 ? -7.673 15.636 -0.833 1.00 96.00 80 ASP A CA 1
ATOM 656 C C . ASP A 1 80 ? -7.969 14.130 -0.816 1.00 96.00 80 ASP A C 1
ATOM 658 O O . ASP A 1 80 ? -8.481 13.581 0.164 1.00 96.00 80 ASP A O 1
ATOM 662 N N . GLN A 1 81 ? -7.615 13.430 -1.901 1.00 94.75 81 GLN A N 1
ATOM 663 C CA . GLN A 1 81 ? -7.790 11.981 -1.995 1.00 94.75 81 GLN A CA 1
ATOM 664 C C . GLN A 1 81 ? -6.870 11.253 -1.007 1.00 94.75 81 GLN A C 1
ATOM 666 O O . GLN A 1 81 ? -7.296 10.285 -0.372 1.00 94.75 81 GLN A O 1
ATOM 671 N N . LEU A 1 82 ? -5.616 11.700 -0.882 1.00 95.44 82 LEU A N 1
ATOM 672 C CA . LEU A 1 82 ? -4.658 11.148 0.072 1.00 95.44 82 LEU A CA 1
ATOM 673 C C . LEU A 1 82 ? -5.128 11.370 1.515 1.00 95.44 82 LEU A C 1
ATOM 675 O O . LEU A 1 82 ? -5.147 10.416 2.292 1.00 95.44 82 LEU A O 1
ATOM 679 N N . GLU A 1 83 ? -5.519 12.598 1.853 1.00 96.50 83 GLU A N 1
ATOM 680 C CA . GLU A 1 83 ? -5.961 12.995 3.193 1.00 96.50 83 GLU A CA 1
ATOM 681 C C . GLU A 1 83 ? -7.219 12.236 3.614 1.00 96.50 83 GLU A C 1
ATOM 683 O O . GLU A 1 83 ? -7.199 11.543 4.628 1.00 96.50 83 GLU A O 1
ATOM 688 N N . THR A 1 84 ? -8.247 12.207 2.760 1.00 97.19 84 THR A N 1
ATOM 689 C CA . THR A 1 84 ? -9.489 11.461 3.025 1.00 97.19 84 THR A CA 1
ATOM 690 C C . THR A 1 84 ? -9.221 9.982 3.320 1.00 97.19 84 THR A C 1
ATOM 692 O O . THR A 1 84 ? -9.838 9.380 4.201 1.00 97.19 84 THR A O 1
ATOM 695 N N . VAL A 1 85 ? -8.323 9.347 2.560 1.00 97.19 85 VAL A N 1
ATOM 696 C CA . VAL A 1 85 ? -7.978 7.933 2.765 1.00 97.19 85 VAL A CA 1
ATOM 697 C C . VAL A 1 85 ? -7.197 7.741 4.061 1.00 97.19 85 VAL A C 1
ATOM 699 O O . VAL A 1 85 ? -7.464 6.779 4.785 1.00 97.19 85 VAL A O 1
ATOM 702 N N . LEU A 1 86 ? -6.247 8.633 4.344 1.00 96.62 86 LEU A N 1
ATOM 703 C CA . LEU A 1 86 ? -5.424 8.589 5.545 1.00 96.62 86 LEU A CA 1
ATOM 704 C C . LEU A 1 86 ? -6.275 8.751 6.807 1.00 96.62 86 LEU A C 1
ATOM 706 O O . LEU A 1 86 ? -6.187 7.909 7.695 1.00 96.62 86 LEU A O 1
ATOM 710 N N . GLU A 1 87 ? -7.132 9.768 6.866 1.00 97.81 87 GLU A N 1
ATOM 711 C CA . GLU A 1 87 ? -8.013 10.029 8.009 1.00 97.81 87 GLU A CA 1
ATOM 712 C C . GLU A 1 87 ? -8.959 8.860 8.277 1.00 97.81 87 GLU A C 1
ATOM 714 O O . GLU A 1 87 ? -9.043 8.367 9.401 1.00 97.81 87 GLU A O 1
ATOM 719 N N . ARG A 1 88 ? -9.618 8.344 7.230 1.00 97.44 88 ARG A N 1
ATOM 720 C CA . ARG A 1 88 ? -10.511 7.181 7.356 1.00 97.44 88 ARG A CA 1
ATOM 721 C C . ARG A 1 88 ? -9.783 5.942 7.854 1.00 97.44 88 ARG A C 1
ATOM 723 O O . ARG A 1 88 ? -10.366 5.137 8.571 1.00 97.44 88 ARG A O 1
ATOM 730 N N . TRP A 1 89 ? -8.537 5.751 7.432 1.00 97.94 89 TRP A N 1
ATOM 731 C CA . TRP A 1 89 ? -7.736 4.624 7.888 1.00 97.94 89 TRP A CA 1
ATOM 732 C C . TRP A 1 89 ? -7.288 4.797 9.341 1.00 97.94 89 TRP A C 1
ATOM 734 O O . TRP A 1 89 ? -7.414 3.854 10.116 1.00 97.94 89 TRP A O 1
ATOM 744 N N . LEU A 1 90 ? -6.841 5.997 9.724 1.00 97.38 90 LEU A N 1
ATOM 745 C CA . LEU A 1 90 ? -6.468 6.323 11.102 1.00 97.38 90 LEU A CA 1
ATOM 746 C C . LEU A 1 90 ? -7.646 6.137 12.067 1.00 97.38 90 LEU A C 1
ATOM 748 O O . LEU A 1 90 ? -7.483 5.514 13.111 1.00 97.38 90 LEU A O 1
ATOM 752 N N . ALA A 1 91 ? -8.840 6.585 11.679 1.00 96.62 91 ALA A N 1
ATOM 753 C CA . ALA A 1 91 ? -10.061 6.394 12.459 1.00 96.62 91 ALA A CA 1
ATOM 754 C C . ALA A 1 91 ? -10.479 4.918 12.607 1.00 96.62 91 ALA A C 1
ATOM 756 O O . ALA A 1 91 ? -11.223 4.589 13.522 1.00 96.62 91 ALA A O 1
ATOM 757 N N . ALA A 1 92 ? -10.035 4.038 11.705 1.00 93.44 92 ALA A N 1
ATOM 758 C CA . ALA A 1 92 ? -10.366 2.613 11.727 1.00 93.44 92 ALA A CA 1
ATOM 759 C C . ALA A 1 92 ? -9.299 1.736 12.407 1.00 93.44 92 ALA A C 1
ATOM 761 O O . ALA A 1 92 ? -9.551 0.556 12.648 1.00 93.44 92 ALA A O 1
ATOM 762 N N . VAL A 1 93 ? -8.092 2.267 12.631 1.00 93.81 93 VAL A N 1
ATOM 763 C CA . VAL A 1 93 ? -6.959 1.528 13.214 1.00 93.81 93 VAL A CA 1
ATOM 764 C C . VAL A 1 93 ? -6.658 1.926 14.662 1.00 93.81 93 VAL A C 1
ATOM 766 O O . VAL A 1 93 ? -5.984 1.158 15.351 1.00 93.81 93 VAL A O 1
ATOM 769 N N . GLY A 1 94 ? -7.118 3.108 15.093 1.00 74.75 94 GLY A N 1
ATOM 770 C CA . GLY A 1 94 ? -7.165 3.520 16.502 1.00 74.75 94 GLY A CA 1
ATOM 771 C C . GLY A 1 94 ? -8.319 2.869 17.250 1.00 74.75 94 GLY A C 1
ATOM 772 O O . GLY A 1 94 ? -8.170 2.724 18.482 1.00 74.75 94 GLY A O 1
#

Secondary structure (DSSP, 8-state):
--HHHHHHHHHHHHHHHT-TTSTTSTTHHHHHHTT--S--EEEESSHHHHHHHHHT--STT-EEEE-TT--S-HHHH-HHHHHHHHHHHHHHH-

InterPro domains:
  IPR029058 Alpha/Beta hydrolase fold [G3DSA:3.40.50.1820] (1-93)
  IPR029058 Alpha/Beta hydrolase fold [SSF53474] (7-91)

pLDDT: mean 86.87, std 11.72, range [49.44, 97.94]

Radius of gyration: 17.71 Å; chains: 1; bounding box: 54×31×30 Å

Organism: NCBI:txid624315